Protein AF-A0A7V4NDV2-F1 (afdb_monomer_lite)

Sequence (109 aa):
MKIKKIISKHETVLLVAILLIGGIIGIFNRAFLSLATAFEILRGSVPYALMGLGVLPVLLLGEVDISFVGIAAVTSLVSHTLLRSWGYAGGLSAYVGLAIPMGAVLAVI

Secondary structure (DSSP, 8-state):
-HHHHHHTSHHHHHHHHHHHHHHHHHHH-GGGGSHHHHHHHHHHHHHHHHHHHHHHHHHHTT-S-THHHHHHHHHHHHHHHHHHHTT----HHHHHHHHHHHHHHHHH-

Radius of gyration: 17.92 Å; chains: 1; bounding box: 52×39×38 Å

Structure (mmCIF, N/CA/C/O backbone):
data_AF-A0A7V4NDV2-F1
#
_entry.id   AF-A0A7V4NDV2-F1
#
loop_
_atom_site.group_PDB
_atom_site.id
_atom_site.type_symbol
_atom_site.label_atom_id
_atom_site.label_alt_id
_atom_site.label_comp_id
_atom_site.label_asym_id
_atom_site.label_entity_id
_atom_site.label_seq_id
_atom_site.pdbx_PDB_ins_code
_atom_site.Cartn_x
_atom_site.Cartn_y
_atom_site.Cartn_z
_atom_site.occupancy
_atom_site.B_iso_or_equiv
_atom_site.auth_seq_id
_atom_site.auth_comp_id
_atom_site.auth_asym_id
_atom_site.auth_atom_id
_atom_site.pdbx_PDB_model_num
ATOM 1 N N . MET A 1 1 ? -33.108 -11.529 14.859 1.00 50.00 1 MET A N 1
ATOM 2 C CA . MET A 1 1 ? -32.336 -10.517 15.629 1.00 50.00 1 MET A CA 1
ATOM 3 C C . MET A 1 1 ? -30.827 -10.779 15.748 1.00 50.00 1 MET A C 1
ATOM 5 O O . MET A 1 1 ? -30.098 -9.801 15.827 1.00 50.00 1 MET A O 1
ATOM 9 N N . LYS A 1 2 ? -30.312 -12.023 15.733 1.00 58.16 2 LYS A N 1
ATOM 10 C CA . LYS A 1 2 ? -28.857 -12.280 15.885 1.00 58.16 2 LYS A CA 1
ATOM 11 C C . LYS A 1 2 ? -28.003 -11.968 14.638 1.00 58.16 2 LYS A C 1
ATOM 13 O O . LYS A 1 2 ? -26.893 -11.471 14.782 1.00 58.16 2 LYS A O 1
ATOM 18 N N . ILE A 1 3 ? -28.546 -12.159 13.430 1.00 60.59 3 ILE A N 1
ATOM 19 C CA . ILE A 1 3 ? -27.835 -11.943 12.149 1.00 60.59 3 ILE A CA 1
ATOM 20 C C . ILE A 1 3 ? -27.421 -10.473 11.953 1.00 60.59 3 ILE A C 1
ATOM 22 O O . ILE A 1 3 ? -26.281 -10.200 11.590 1.00 60.59 3 ILE A O 1
ATOM 26 N N . LYS A 1 4 ? -28.293 -9.516 12.308 1.00 58.66 4 LYS A N 1
ATOM 27 C CA . LYS A 1 4 ? -27.981 -8.073 12.251 1.00 58.66 4 LYS A CA 1
ATOM 28 C C . LYS A 1 4 ? -26.766 -7.692 13.109 1.00 58.66 4 LYS A C 1
ATOM 30 O O . LYS A 1 4 ? -26.032 -6.785 12.747 1.00 58.66 4 LYS A O 1
ATOM 35 N N . LYS A 1 5 ? -26.546 -8.387 14.231 1.00 60.47 5 LYS A N 1
ATOM 36 C CA . LYS A 1 5 ? -25.461 -8.082 15.178 1.00 60.47 5 LYS A CA 1
ATOM 37 C C . LYS A 1 5 ? -24.107 -8.645 14.729 1.00 60.47 5 LYS A C 1
ATOM 39 O O . LYS A 1 5 ? -23.082 -8.074 15.076 1.00 60.47 5 LYS A O 1
ATOM 44 N N . ILE A 1 6 ? -24.113 -9.731 13.952 1.00 60.38 6 ILE A N 1
ATOM 45 C CA . ILE A 1 6 ? -22.917 -10.275 13.290 1.00 60.38 6 ILE A CA 1
ATOM 46 C C . ILE A 1 6 ? -22.528 -9.396 12.098 1.00 60.38 6 ILE A C 1
ATOM 48 O O . ILE A 1 6 ? -21.389 -8.960 12.019 1.00 60.38 6 ILE A O 1
ATOM 52 N N . ILE A 1 7 ? -23.489 -9.033 11.244 1.00 59.59 7 ILE A N 1
ATOM 53 C CA . ILE A 1 7 ? -23.232 -8.223 10.039 1.00 59.59 7 ILE A CA 1
ATOM 54 C C . ILE A 1 7 ? -22.756 -6.799 10.377 1.00 59.59 7 ILE A C 1
ATOM 56 O O . ILE A 1 7 ? -22.051 -6.182 9.590 1.00 59.59 7 ILE A O 1
ATOM 60 N N . SER A 1 8 ? -23.089 -6.282 11.563 1.00 61.84 8 SER A N 1
ATOM 61 C CA . SER A 1 8 ? -22.706 -4.927 11.980 1.00 61.84 8 SER A CA 1
ATOM 62 C C . SER A 1 8 ? -21.278 -4.810 12.536 1.00 61.84 8 SER A C 1
ATOM 64 O O . SER A 1 8 ? -20.889 -3.718 12.950 1.00 61.84 8 SER A O 1
ATOM 66 N N . LYS A 1 9 ? -20.501 -5.901 12.590 1.00 79.62 9 LYS A N 1
ATOM 67 C CA . LYS A 1 9 ? -19.091 -5.846 12.996 1.00 79.62 9 LYS A CA 1
ATOM 68 C C . LYS A 1 9 ? -18.206 -5.471 11.814 1.00 79.62 9 LYS A C 1
ATOM 70 O O . LYS A 1 9 ? -18.359 -6.019 10.724 1.00 79.62 9 LYS A O 1
ATOM 75 N N . HIS A 1 10 ? -17.226 -4.606 12.067 1.00 77.06 10 HIS A N 1
ATOM 76 C CA . HIS A 1 10 ? -16.257 -4.170 11.059 1.00 77.06 10 HIS A CA 1
ATOM 77 C C . HIS A 1 10 ? -15.539 -5.360 10.396 1.00 77.06 10 HIS A C 1
ATOM 79 O O . HIS A 1 10 ? -15.385 -5.391 9.181 1.00 77.06 10 HIS A O 1
ATOM 85 N N . GLU A 1 11 ? -15.228 -6.402 11.174 1.00 82.12 11 GLU A N 1
ATOM 86 C CA . GLU A 1 11 ? -14.646 -7.664 10.691 1.00 82.12 11 GLU A CA 1
ATOM 87 C C . GLU A 1 11 ? -15.517 -8.370 9.645 1.00 82.12 11 GLU A C 1
ATOM 89 O O . GLU A 1 11 ? -15.008 -8.902 8.664 1.00 82.12 11 GLU A O 1
ATOM 94 N N . THR A 1 12 ? -16.840 -8.374 9.831 1.00 83.81 12 THR A N 1
ATOM 95 C CA . THR A 1 12 ? -17.759 -9.035 8.893 1.00 83.81 12 THR A CA 1
ATOM 96 C C . THR A 1 12 ? -17.889 -8.234 7.603 1.00 83.81 12 THR A C 1
ATOM 98 O O . THR A 1 12 ? -17.916 -8.821 6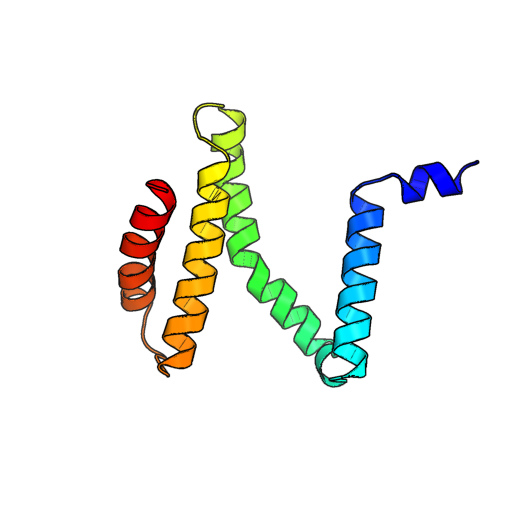.526 1.00 83.81 12 THR A O 1
ATOM 101 N N . VAL A 1 13 ? -17.893 -6.901 7.692 1.00 85.88 13 VAL A N 1
ATOM 102 C CA . VAL A 1 13 ? -17.871 -6.021 6.513 1.00 85.88 13 VAL A CA 1
ATOM 103 C C . VAL A 1 13 ? -16.577 -6.212 5.715 1.00 85.88 13 VAL A C 1
ATOM 105 O O . VAL A 1 13 ? -16.634 -6.383 4.499 1.00 85.88 13 VAL A O 1
ATOM 108 N N . LEU A 1 14 ? -15.426 -6.262 6.392 1.00 85.88 14 LEU A N 1
ATOM 109 C CA . LEU A 1 14 ? -14.122 -6.540 5.781 1.00 85.88 14 LEU A CA 1
ATOM 110 C C . LEU A 1 14 ? -14.083 -7.911 5.102 1.00 85.88 14 LEU A C 1
ATOM 112 O O . LEU A 1 14 ? -13.655 -8.013 3.955 1.00 85.88 14 LEU A O 1
ATOM 116 N N . LEU A 1 15 ? -14.574 -8.954 5.772 1.00 86.69 15 LEU A N 1
ATOM 117 C CA . LEU A 1 15 ? -14.618 -10.302 5.208 1.00 86.69 15 LEU A CA 1
ATOM 118 C C . LEU A 1 15 ? -15.488 -10.358 3.945 1.00 86.69 15 LEU A C 1
ATOM 120 O O . LEU A 1 15 ? -15.079 -10.935 2.939 1.00 86.69 15 LEU A O 1
ATOM 124 N N . VAL A 1 16 ? -16.656 -9.710 3.963 1.00 88.81 16 VAL A N 1
ATOM 125 C CA . VAL A 1 16 ? -17.527 -9.608 2.783 1.00 88.81 16 VAL A CA 1
ATOM 126 C C . VAL A 1 16 ? -16.846 -8.828 1.657 1.00 88.81 16 VAL A C 1
ATOM 128 O O . VAL A 1 16 ? -16.906 -9.263 0.509 1.00 88.81 16 VAL A O 1
ATOM 131 N N . ALA A 1 17 ? -16.159 -7.723 1.958 1.00 88.00 17 ALA A N 1
ATOM 132 C CA . ALA A 1 17 ? -15.428 -6.946 0.959 1.00 88.00 17 ALA A CA 1
ATOM 133 C C . ALA A 1 17 ? -14.304 -7.763 0.301 1.00 88.00 17 ALA A C 1
ATOM 135 O O . ALA A 1 17 ? -14.185 -7.758 -0.923 1.00 88.00 17 ALA A O 1
ATOM 136 N N . ILE A 1 18 ? -13.530 -8.520 1.087 1.00 88.44 18 ILE A N 1
ATOM 137 C CA . ILE A 1 18 ? -12.471 -9.403 0.576 1.00 88.44 18 ILE A CA 1
ATOM 138 C C . ILE A 1 18 ? -13.062 -10.484 -0.335 1.00 88.44 18 ILE A C 1
ATOM 140 O O . ILE A 1 18 ? -12.544 -10.705 -1.428 1.00 88.44 18 ILE A O 1
ATOM 144 N N . LEU A 1 19 ? -14.157 -11.131 0.077 1.00 89.44 19 LEU A N 1
ATOM 145 C CA . LEU A 1 19 ? -14.816 -12.162 -0.731 1.00 89.44 19 LEU A CA 1
ATOM 146 C C . LEU A 1 19 ? -15.408 -11.595 -2.026 1.00 89.44 19 LEU A C 1
ATOM 148 O O . LEU A 1 19 ? -15.282 -12.225 -3.073 1.00 89.44 19 LEU A O 1
ATOM 152 N N . LEU A 1 20 ? -16.020 -10.408 -1.980 1.00 92.31 20 LEU A N 1
ATOM 153 C CA . LEU A 1 20 ? -16.568 -9.746 -3.164 1.00 92.31 20 LEU A CA 1
ATOM 154 C C . LEU A 1 20 ? -15.466 -9.345 -4.142 1.00 92.31 20 LEU A C 1
ATOM 156 O O . LEU A 1 20 ? -15.524 -9.722 -5.309 1.00 92.31 20 LEU A O 1
ATOM 160 N N . ILE A 1 21 ? -14.447 -8.622 -3.675 1.00 89.50 21 ILE A N 1
ATOM 161 C CA . ILE A 1 21 ? -13.338 -8.165 -4.522 1.00 89.50 21 ILE A CA 1
ATOM 162 C C . ILE A 1 21 ? -12.572 -9.371 -5.070 1.00 89.50 21 ILE A C 1
ATOM 164 O O . ILE A 1 21 ? -12.320 -9.448 -6.271 1.00 89.50 21 ILE A O 1
ATOM 168 N N . GLY A 1 22 ? -12.261 -10.349 -4.218 1.00 88.12 22 GLY A N 1
ATOM 169 C CA . GLY A 1 22 ? -11.569 -11.562 -4.633 1.00 88.12 22 GLY A CA 1
ATOM 170 C C . GLY A 1 22 ? -12.383 -12.406 -5.613 1.00 88.12 22 GLY A C 1
ATOM 171 O O . GLY A 1 22 ? -11.824 -12.935 -6.571 1.00 88.12 22 GLY A O 1
ATOM 172 N N . GLY A 1 23 ? -13.704 -12.477 -5.430 1.00 88.00 23 GLY A N 1
ATOM 173 C CA . GLY A 1 23 ? -14.619 -13.135 -6.359 1.00 88.00 23 GLY A CA 1
ATOM 174 C C . GLY A 1 23 ? -14.673 -12.438 -7.718 1.00 88.00 23 GLY A C 1
ATOM 175 O O . GLY A 1 23 ? -14.537 -13.101 -8.743 1.00 88.00 23 GLY A O 1
ATOM 176 N N . ILE A 1 24 ? -14.794 -11.107 -7.738 1.00 92.06 24 ILE A N 1
ATOM 177 C CA . ILE A 1 24 ? -14.784 -10.306 -8.972 1.00 92.06 24 ILE A CA 1
ATOM 178 C C . ILE A 1 24 ? -13.477 -10.534 -9.736 1.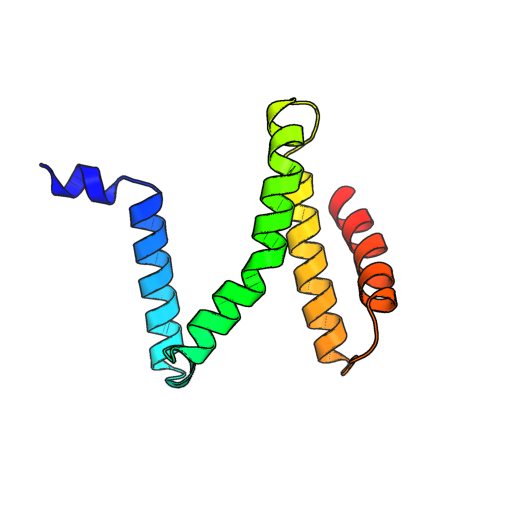00 92.06 24 ILE A C 1
ATOM 180 O O . ILE A 1 24 ? -13.512 -10.888 -10.912 1.00 92.06 24 ILE A O 1
ATOM 184 N N . ILE A 1 25 ? -12.324 -10.407 -9.071 1.00 88.25 25 ILE A N 1
ATOM 185 C CA . ILE A 1 25 ? -11.015 -10.626 -9.706 1.00 88.25 25 ILE A CA 1
ATOM 186 C C . ILE A 1 25 ? -10.878 -12.083 -10.175 1.00 88.25 25 ILE A C 1
ATOM 188 O O . ILE A 1 25 ? -10.378 -12.334 -11.271 1.00 88.25 25 ILE A O 1
ATOM 192 N N . GLY A 1 26 ? -11.383 -13.042 -9.394 1.00 88.12 26 GLY A N 1
ATOM 193 C CA . GLY A 1 26 ? -11.377 -14.467 -9.718 1.00 88.12 26 GLY A CA 1
ATOM 194 C C . GLY A 1 26 ? -12.200 -14.848 -10.953 1.00 88.12 26 GLY A C 1
ATOM 195 O O . GLY A 1 26 ? -11.827 -15.785 -11.661 1.00 88.12 26 GLY A O 1
ATOM 196 N N . ILE A 1 27 ? -13.283 -14.117 -11.250 1.00 89.44 27 ILE A N 1
ATOM 197 C CA . ILE A 1 27 ? -14.080 -14.309 -12.474 1.00 89.44 27 ILE A CA 1
ATOM 198 C C . ILE A 1 27 ? -13.253 -13.950 -13.714 1.00 89.44 27 ILE A C 1
ATOM 200 O O . ILE A 1 27 ? -13.275 -14.689 -14.698 1.00 89.44 27 ILE A O 1
ATOM 204 N N . PHE A 1 28 ? -12.497 -12.849 -13.662 1.00 90.06 28 PHE A N 1
ATOM 205 C CA . PHE A 1 28 ? -11.654 -12.405 -14.777 1.00 90.06 28 PHE A CA 1
ATOM 206 C C . PHE A 1 28 ? -10.320 -13.159 -14.859 1.00 90.06 28 PHE A C 1
ATOM 208 O O . PHE A 1 28 ? -9.770 -13.316 -15.947 1.00 90.06 28 PHE A O 1
ATOM 215 N N . ASN A 1 29 ? -9.799 -13.653 -13.733 1.00 86.25 29 ASN A N 1
ATOM 216 C CA . ASN A 1 29 ? -8.555 -14.409 -13.677 1.00 86.25 29 ASN A CA 1
ATOM 217 C C . ASN A 1 29 ? -8.647 -15.567 -12.672 1.00 86.25 29 ASN A C 1
ATOM 219 O O . ASN A 1 29 ? -8.442 -15.391 -11.472 1.00 86.25 29 ASN A O 1
ATOM 223 N N . ARG A 1 30 ? -8.859 -16.791 -13.172 1.00 82.25 30 ARG A N 1
ATOM 224 C CA . ARG A 1 30 ? -8.940 -17.996 -12.325 1.00 82.25 30 ARG A CA 1
ATOM 225 C C . ARG A 1 30 ? -7.660 -18.287 -11.540 1.00 82.25 30 ARG A C 1
ATOM 227 O O . ARG A 1 30 ? -7.747 -18.896 -10.478 1.00 82.25 30 ARG A O 1
ATOM 234 N N . ALA A 1 31 ? -6.492 -17.848 -12.018 1.00 83.56 31 ALA A N 1
ATOM 235 C CA . ALA A 1 31 ? -5.236 -18.031 -11.291 1.00 83.56 31 ALA A CA 1
ATOM 236 C C . ALA A 1 31 ? -5.209 -17.227 -9.981 1.00 83.56 31 ALA A C 1
ATOM 238 O O . ALA A 1 31 ? -4.521 -17.623 -9.045 1.00 83.56 31 ALA A O 1
ATOM 239 N N . PHE A 1 32 ? -6.006 -16.157 -9.876 1.00 83.69 32 PHE A N 1
ATOM 240 C CA . PHE A 1 32 ? -6.121 -15.358 -8.658 1.00 83.69 32 PHE A CA 1
ATOM 241 C C . PHE A 1 32 ? -6.718 -16.142 -7.479 1.00 83.69 32 PHE A C 1
ATOM 243 O O . PHE A 1 32 ? -6.294 -15.959 -6.343 1.00 83.69 32 PHE A O 1
ATOM 250 N N . LEU A 1 33 ? -7.663 -17.053 -7.739 1.00 83.12 33 LEU A N 1
ATOM 251 C CA . LEU A 1 33 ? -8.262 -17.916 -6.709 1.00 83.12 33 LEU A CA 1
ATOM 252 C C . LEU A 1 33 ? -7.369 -19.109 -6.333 1.00 83.12 33 LEU A C 1
ATOM 254 O O . LEU A 1 33 ? -7.784 -19.980 -5.569 1.00 83.12 33 LEU A O 1
ATOM 258 N N . SER A 1 34 ? -6.151 -19.183 -6.876 1.00 89.12 34 SER A N 1
ATOM 259 C CA . SER A 1 34 ? -5.203 -20.226 -6.509 1.00 89.12 34 SER A CA 1
ATOM 260 C C . SER A 1 34 ? -4.680 -20.024 -5.086 1.00 89.12 34 SER A C 1
ATOM 262 O O . SER A 1 34 ? -4.491 -18.903 -4.608 1.00 89.12 34 SER A O 1
ATOM 264 N N . LEU A 1 35 ? -4.370 -21.139 -4.420 1.00 86.06 35 LEU A N 1
ATOM 265 C CA . LEU A 1 35 ? -3.751 -21.118 -3.095 1.00 86.06 35 LEU A CA 1
ATOM 266 C C . LEU A 1 35 ? -2.400 -20.379 -3.117 1.00 86.06 35 LEU A C 1
ATOM 268 O O . LEU A 1 35 ? -2.051 -19.699 -2.158 1.00 86.06 35 LEU A O 1
ATOM 272 N N . ALA A 1 36 ? -1.673 -20.465 -4.236 1.00 88.38 36 ALA A N 1
ATOM 273 C CA . ALA A 1 36 ? -0.407 -19.769 -4.438 1.00 88.38 36 ALA A CA 1
ATOM 274 C C . ALA A 1 36 ? -0.576 -18.246 -4.354 1.00 88.38 36 ALA A C 1
ATOM 276 O O . ALA A 1 36 ? 0.160 -17.592 -3.622 1.00 88.38 36 ALA A O 1
ATOM 277 N N . THR A 1 37 ? -1.577 -17.678 -5.031 1.00 87.38 37 THR A N 1
ATOM 278 C CA . THR A 1 37 ? -1.853 -16.236 -4.959 1.00 87.38 37 THR A CA 1
ATOM 279 C C . THR A 1 37 ? -2.287 -15.807 -3.559 1.00 87.38 37 THR A C 1
ATOM 281 O O . THR A 1 37 ? -1.853 -14.757 -3.092 1.00 87.38 37 THR A O 1
ATOM 284 N N . ALA A 1 38 ? -3.067 -16.626 -2.847 1.00 85.81 38 ALA A N 1
ATOM 285 C CA . ALA A 1 38 ? -3.423 -16.343 -1.457 1.00 85.81 38 ALA A CA 1
ATOM 286 C C . ALA A 1 38 ? -2.181 -16.274 -0.545 1.00 85.81 38 ALA A C 1
ATOM 288 O O . ALA A 1 38 ? -2.041 -15.328 0.232 1.00 85.81 38 ALA A O 1
ATOM 289 N N . PHE A 1 39 ? -1.245 -17.221 -0.679 1.00 89.75 39 PHE A N 1
ATOM 290 C CA . PHE A 1 39 ? 0.020 -17.194 0.062 1.00 89.75 39 PHE A CA 1
ATOM 291 C C . PHE A 1 39 ? 0.921 -16.025 -0.340 1.00 89.75 39 PHE A C 1
ATOM 293 O O . PHE A 1 39 ? 1.540 -15.422 0.532 1.00 89.75 39 PHE A O 1
ATOM 300 N N . GLU A 1 40 ? 0.968 -15.660 -1.620 1.00 89.50 40 GLU A N 1
ATOM 301 C CA . GLU A 1 40 ? 1.731 -14.498 -2.087 1.00 89.50 40 GLU A CA 1
ATOM 302 C C . GLU A 1 40 ? 1.165 -13.182 -1.532 1.00 89.50 40 GLU A C 1
ATOM 304 O O . GLU A 1 40 ? 1.932 -12.329 -1.090 1.00 89.50 40 GLU A O 1
ATOM 309 N N . ILE A 1 41 ? -0.164 -13.032 -1.464 1.00 88.19 41 ILE A N 1
ATOM 310 C CA . ILE A 1 41 ? -0.811 -11.865 -0.841 1.00 88.19 41 ILE A CA 1
ATOM 311 C C . ILE A 1 41 ? -0.499 -11.818 0.658 1.00 88.19 41 ILE A C 1
ATOM 313 O O . ILE A 1 41 ? -0.101 -10.767 1.166 1.00 88.19 41 ILE A O 1
ATOM 317 N N . LEU A 1 42 ? -0.632 -12.946 1.366 1.00 88.06 42 LEU A N 1
ATOM 318 C CA . LEU A 1 42 ? -0.322 -13.030 2.797 1.00 88.06 42 LEU A CA 1
ATOM 319 C C . LEU A 1 42 ? 1.147 -12.691 3.064 1.00 88.06 42 LEU A C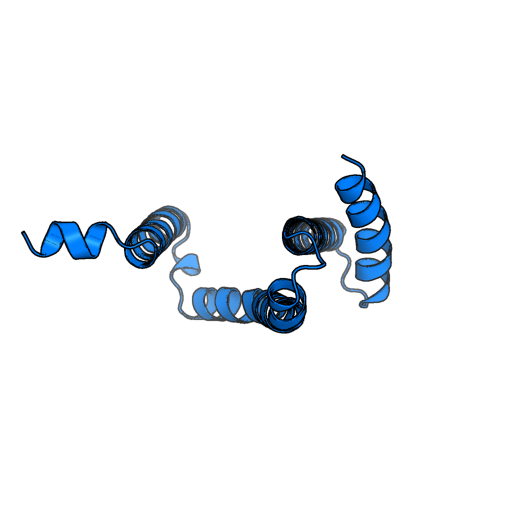 1
ATOM 321 O O . LEU A 1 42 ? 1.448 -11.834 3.888 1.00 88.06 42 LEU A O 1
ATOM 325 N N . ARG A 1 43 ? 2.070 -13.297 2.315 1.00 89.50 43 ARG A N 1
ATOM 326 C CA . ARG A 1 43 ? 3.510 -13.036 2.419 1.00 89.50 43 ARG A CA 1
ATOM 327 C C . ARG A 1 43 ? 3.850 -11.582 2.088 1.00 89.50 43 ARG A C 1
ATOM 329 O O . ARG A 1 43 ? 4.654 -10.976 2.789 1.00 89.50 43 ARG A O 1
ATOM 336 N N . GLY A 1 44 ? 3.220 -11.010 1.062 1.00 87.06 44 GLY A N 1
ATOM 337 C CA . GLY A 1 44 ? 3.388 -9.609 0.673 1.00 87.06 44 GLY A CA 1
ATOM 338 C C . GLY A 1 44 ? 2.861 -8.611 1.708 1.00 87.06 44 GLY A C 1
ATOM 339 O O . GLY A 1 44 ? 3.326 -7.474 1.746 1.00 87.06 44 GLY A O 1
ATOM 340 N N . SER A 1 45 ? 1.934 -9.029 2.575 1.00 86.50 45 SER A N 1
ATOM 341 C CA . SER A 1 45 ? 1.379 -8.197 3.649 1.00 86.50 45 SER A CA 1
ATOM 342 C C . SER A 1 45 ? 2.123 -8.323 4.989 1.00 86.50 45 SER A C 1
ATOM 344 O O . SER A 1 45 ? 1.966 -7.452 5.846 1.00 86.50 45 SER A O 1
ATOM 346 N N . VAL A 1 46 ? 3.019 -9.310 5.147 1.00 88.69 46 VAL A N 1
ATOM 347 C CA . VAL A 1 46 ? 3.870 -9.471 6.346 1.00 88.69 46 VAL A CA 1
ATOM 348 C C . VAL A 1 46 ? 4.696 -8.216 6.677 1.00 88.69 46 VAL A C 1
ATOM 350 O O . VAL A 1 46 ? 4.659 -7.806 7.837 1.00 88.69 46 VAL A O 1
ATOM 353 N N . PRO A 1 47 ? 5.404 -7.553 5.736 1.00 85.44 47 PRO A N 1
ATOM 354 C CA . PRO A 1 47 ? 6.190 -6.359 6.063 1.00 85.44 47 PRO A CA 1
ATOM 355 C C . PRO A 1 47 ? 5.338 -5.222 6.636 1.00 85.44 47 PRO A C 1
ATOM 357 O O . PRO A 1 47 ? 5.748 -4.566 7.588 1.00 85.44 47 PRO A O 1
ATOM 360 N N . TYR A 1 48 ? 4.127 -5.025 6.109 1.00 82.12 48 TYR A N 1
ATOM 361 C CA . TYR A 1 48 ? 3.200 -4.000 6.594 1.00 82.12 48 TYR A CA 1
ATOM 362 C C . TYR A 1 48 ? 2.632 -4.347 7.970 1.00 82.12 48 TYR A C 1
ATO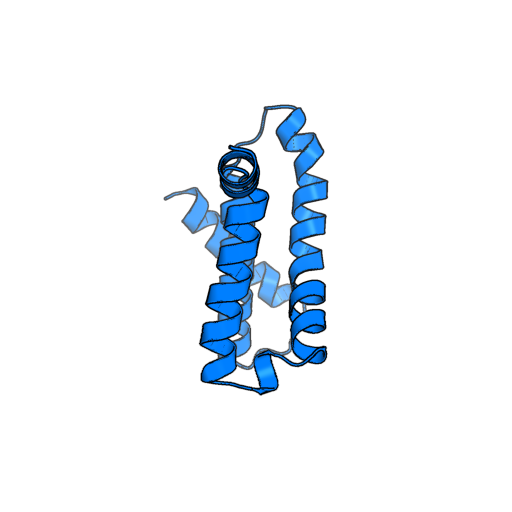M 364 O O . TYR A 1 48 ? 2.505 -3.466 8.817 1.00 82.12 48 TYR A O 1
ATOM 372 N N . ALA A 1 49 ? 2.343 -5.626 8.224 1.00 83.50 49 ALA A N 1
ATOM 373 C CA . ALA A 1 49 ? 1.935 -6.091 9.545 1.00 83.50 49 ALA A CA 1
ATOM 374 C C . ALA A 1 49 ? 3.053 -5.888 10.582 1.00 83.50 49 ALA A C 1
ATOM 376 O O . ALA A 1 49 ? 2.793 -5.375 11.668 1.00 83.50 49 ALA A O 1
ATOM 377 N N . LEU A 1 50 ? 4.302 -6.219 10.233 1.00 85.62 50 LEU A N 1
ATOM 378 C CA . LEU A 1 50 ? 5.472 -5.973 11.083 1.00 85.62 50 LEU A CA 1
ATOM 379 C C . LEU A 1 50 ? 5.684 -4.477 11.339 1.00 85.62 50 LEU A C 1
ATOM 381 O O . LEU A 1 50 ? 5.943 -4.086 12.474 1.00 85.62 50 LEU A O 1
ATOM 385 N N . MET A 1 51 ? 5.521 -3.639 10.314 1.00 80.81 51 MET A N 1
ATOM 386 C CA . MET A 1 51 ? 5.601 -2.187 10.455 1.00 80.81 51 MET A CA 1
ATOM 387 C C . MET A 1 51 ? 4.507 -1.659 11.391 1.00 80.81 51 MET A C 1
ATOM 389 O O . MET A 1 51 ? 4.801 -0.896 12.305 1.00 80.81 51 MET A O 1
ATOM 393 N N . GLY A 1 52 ? 3.262 -2.117 11.230 1.00 80.25 52 GLY A N 1
ATOM 394 C CA . GLY A 1 52 ? 2.152 -1.761 12.115 1.00 80.25 52 GLY A CA 1
ATOM 395 C C . GLY A 1 52 ? 2.385 -2.192 13.565 1.00 80.25 52 GLY A C 1
ATOM 396 O O . GLY A 1 52 ? 2.136 -1.411 14.478 1.00 80.25 52 GLY A O 1
ATOM 397 N N . LEU A 1 53 ? 2.934 -3.391 13.787 1.00 83.31 53 LEU A N 1
ATOM 398 C CA . LEU A 1 53 ? 3.328 -3.855 15.121 1.00 83.31 53 LEU A CA 1
ATOM 399 C C . LEU A 1 53 ? 4.457 -3.009 15.721 1.00 83.31 53 LEU A C 1
ATOM 401 O O . LEU A 1 53 ? 4.421 -2.725 16.913 1.00 83.31 53 LEU A O 1
ATOM 405 N N . GLY A 1 54 ? 5.428 -2.576 14.914 1.00 79.12 54 GLY A N 1
ATOM 406 C CA . GLY A 1 54 ? 6.501 -1.679 15.351 1.00 79.12 54 GLY A CA 1
ATOM 407 C C . GLY A 1 54 ? 6.018 -0.265 15.688 1.00 79.12 54 GLY A C 1
ATOM 408 O O . GLY A 1 54 ? 6.575 0.379 16.572 1.00 79.12 54 GLY A O 1
ATOM 409 N N . VAL A 1 55 ? 4.956 0.204 15.027 1.00 74.19 55 VAL A N 1
ATOM 410 C CA . VAL A 1 55 ? 4.333 1.515 15.279 1.00 74.19 55 VAL A CA 1
ATOM 411 C C . VAL A 1 55 ? 3.281 1.452 16.397 1.00 74.19 55 VAL A C 1
ATOM 413 O O . VAL A 1 55 ? 2.951 2.478 16.984 1.00 74.19 55 VAL A O 1
ATOM 416 N N . LEU A 1 56 ? 2.794 0.266 16.773 1.00 76.62 56 LEU A N 1
ATOM 417 C CA . LEU A 1 56 ? 1.799 0.094 17.838 1.00 76.62 56 LEU A CA 1
ATOM 418 C C . LEU A 1 56 ? 2.222 0.729 19.182 1.00 76.62 56 LEU A C 1
ATOM 420 O O . LEU A 1 56 ? 1.412 1.463 19.745 1.00 76.62 56 LEU A O 1
ATOM 424 N N . PRO A 1 57 ? 3.457 0.544 19.697 1.00 69.94 57 PRO A N 1
ATOM 425 C CA . PRO A 1 57 ? 3.900 1.217 20.919 1.00 69.94 57 PRO A CA 1
ATOM 426 C C . PRO A 1 57 ? 3.921 2.738 20.761 1.00 69.94 57 PRO A C 1
ATOM 428 O O . PRO A 1 57 ? 3.566 3.454 21.686 1.00 69.94 57 PRO A O 1
ATOM 431 N N . VAL A 1 58 ? 4.284 3.227 19.575 1.00 71.19 58 VAL A N 1
ATOM 432 C CA . VAL A 1 58 ? 4.351 4.658 19.259 1.00 71.19 58 VAL A CA 1
ATOM 433 C C . VAL A 1 58 ? 2.949 5.285 19.246 1.00 71.19 58 VAL A C 1
ATOM 435 O O . VAL A 1 58 ? 2.746 6.353 19.813 1.00 71.19 58 VAL A O 1
ATOM 438 N N . LEU A 1 59 ? 1.962 4.585 18.678 1.00 70.81 59 LEU A N 1
ATOM 439 C CA . LEU A 1 59 ? 0.551 4.984 18.711 1.00 70.81 59 LEU A CA 1
ATOM 440 C C . LEU A 1 59 ? -0.019 4.983 20.133 1.00 70.81 59 LEU A C 1
ATOM 442 O O . LEU A 1 59 ? -0.776 5.880 20.491 1.00 70.81 59 LEU A O 1
ATOM 446 N N . LEU A 1 60 ? 0.343 3.990 20.951 1.00 72.94 60 LEU A N 1
ATOM 447 C CA . LEU A 1 60 ? -0.097 3.903 22.348 1.00 72.94 60 LEU A CA 1
ATOM 448 C C . LEU A 1 60 ? 0.508 5.006 23.226 1.00 72.94 60 LEU A C 1
ATOM 450 O O . LEU A 1 60 ? -0.134 5.436 24.181 1.00 72.94 60 LEU A O 1
ATOM 454 N N . LEU A 1 61 ? 1.717 5.469 22.897 1.00 79.50 61 LEU A N 1
ATOM 455 C CA . LEU A 1 61 ? 2.381 6.591 23.564 1.00 79.50 61 LEU A CA 1
ATOM 456 C C . LEU A 1 61 ? 1.806 7.956 23.145 1.00 79.50 61 LEU A C 1
ATOM 458 O O . LEU A 1 61 ? 2.099 8.954 23.792 1.00 79.50 61 LEU A O 1
ATOM 462 N N . GLY A 1 62 ? 0.948 7.998 22.119 1.00 63.16 62 GLY A N 1
ATOM 463 C CA . GLY A 1 62 ? 0.095 9.148 21.801 1.00 63.16 62 GLY A CA 1
ATOM 464 C C . GLY A 1 62 ? 0.803 10.360 21.192 1.00 63.16 62 GLY A C 1
ATOM 465 O O . GLY A 1 62 ? 0.146 11.365 20.939 1.00 63.16 62 GLY A O 1
ATOM 466 N N . GLU A 1 63 ? 2.111 10.282 20.937 1.00 63.22 63 GLU A N 1
ATOM 467 C CA . GLU A 1 63 ? 2.889 11.417 20.421 1.00 63.22 63 GLU A CA 1
ATOM 468 C C . GLU A 1 63 ? 2.971 11.478 18.889 1.00 63.22 63 GLU A C 1
ATOM 470 O O . GLU A 1 63 ? 3.340 12.517 18.345 1.00 63.22 63 GLU A O 1
ATOM 475 N N . VAL A 1 64 ? 2.633 10.397 18.171 1.00 62.56 64 VAL A N 1
ATOM 476 C CA . VAL A 1 64 ? 2.808 10.328 16.709 1.00 62.56 64 VAL A CA 1
ATOM 477 C C . VAL A 1 64 ? 1.482 10.217 15.977 1.00 62.56 64 VAL A C 1
ATOM 479 O O . VAL A 1 64 ? 0.609 9.418 16.317 1.00 62.56 64 VAL A O 1
ATOM 482 N N . ASP A 1 65 ? 1.376 11.018 14.924 1.00 69.75 65 ASP A N 1
ATOM 483 C CA . ASP A 1 65 ? 0.214 11.115 14.062 1.00 69.75 65 ASP A CA 1
ATOM 484 C C . ASP A 1 65 ? 0.019 9.841 13.214 1.00 69.75 65 ASP A C 1
ATOM 486 O O . ASP A 1 65 ? 0.957 9.291 12.625 1.00 69.75 65 ASP A O 1
ATOM 490 N N . ILE A 1 66 ? -1.226 9.361 13.142 1.00 64.75 66 ILE A N 1
ATOM 491 C CA . ILE A 1 66 ? -1.619 8.116 12.450 1.00 64.75 66 ILE A CA 1
ATOM 492 C C . ILE A 1 66 ? -1.329 8.217 10.940 1.00 64.75 66 ILE A C 1
ATOM 494 O O . ILE A 1 66 ? -1.114 7.203 10.264 1.00 64.75 66 ILE A O 1
ATOM 498 N N . SER A 1 67 ? -1.263 9.446 10.420 1.00 72.12 67 SER A N 1
ATOM 499 C CA . SER A 1 67 ? -0.899 9.785 9.041 1.00 72.12 67 SER A CA 1
ATOM 500 C C . SER A 1 67 ? 0.438 9.172 8.600 1.00 72.12 67 SER A C 1
ATOM 502 O O . SER A 1 67 ? 0.563 8.745 7.449 1.00 72.12 67 SER A O 1
ATOM 504 N N . PHE A 1 68 ? 1.401 9.005 9.513 1.00 74.44 68 PHE A N 1
ATOM 505 C CA . PHE A 1 68 ? 2.726 8.457 9.207 1.00 74.44 68 PHE A CA 1
ATOM 506 C C . PHE A 1 68 ? 2.679 7.041 8.607 1.00 74.44 68 PHE A C 1
ATOM 508 O O . PHE A 1 68 ? 3.359 6.751 7.619 1.00 74.44 68 PHE A O 1
ATOM 515 N N . VAL A 1 69 ? 1.837 6.156 9.153 1.00 75.19 69 VAL A N 1
ATOM 516 C CA . VAL A 1 69 ? 1.709 4.771 8.659 1.00 75.19 69 VAL A CA 1
ATOM 517 C C . VAL A 1 69 ? 1.101 4.746 7.258 1.00 75.19 69 VAL A C 1
ATOM 519 O O . VAL A 1 69 ? 1.526 3.960 6.409 1.00 75.19 69 VAL A O 1
ATOM 522 N N . GLY A 1 70 ? 0.138 5.636 7.000 1.00 76.19 70 GLY A N 1
ATOM 523 C CA . GLY A 1 70 ? -0.474 5.806 5.684 1.00 76.19 70 GLY A CA 1
ATOM 524 C C . GLY A 1 70 ? 0.541 6.270 4.640 1.00 76.19 70 GLY A C 1
ATOM 525 O O . GLY A 1 70 ? 0.656 5.650 3.582 1.00 76.19 70 GLY A O 1
ATOM 526 N N . ILE A 1 71 ? 1.336 7.294 4.966 1.00 83.62 71 ILE A N 1
ATOM 527 C CA . ILE A 1 71 ? 2.3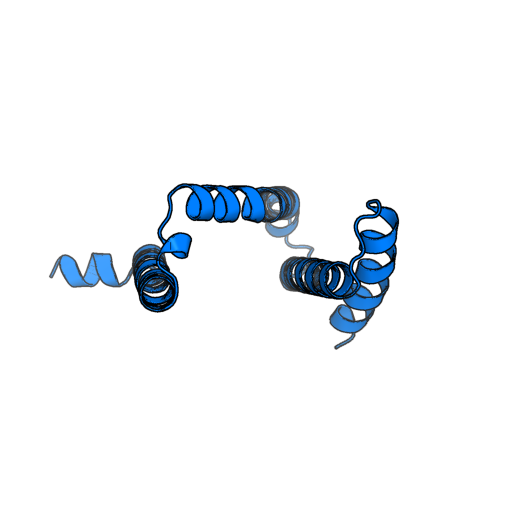94 7.811 4.087 1.00 83.62 71 ILE A CA 1
ATOM 528 C C . ILE A 1 71 ? 3.413 6.709 3.778 1.00 83.62 71 ILE A C 1
ATOM 530 O O . ILE A 1 71 ? 3.746 6.493 2.611 1.00 83.62 71 ILE A O 1
ATOM 534 N N . ALA A 1 72 ? 3.864 5.959 4.786 1.00 81.56 72 ALA A N 1
ATOM 535 C CA . ALA A 1 72 ? 4.818 4.868 4.600 1.00 81.56 72 ALA A CA 1
ATOM 536 C C . ALA A 1 72 ? 4.266 3.745 3.701 1.00 81.56 72 ALA A C 1
ATOM 538 O O . ALA A 1 72 ? 4.966 3.267 2.804 1.00 81.56 72 ALA A O 1
ATOM 539 N N . ALA A 1 73 ? 3.001 3.353 3.887 1.00 82.75 73 ALA A N 1
ATOM 540 C CA . ALA A 1 73 ? 2.365 2.320 3.074 1.00 82.75 73 ALA A CA 1
ATOM 541 C C . ALA A 1 73 ? 2.225 2.740 1.601 1.00 82.75 73 ALA A C 1
ATOM 543 O O . ALA A 1 73 ? 2.603 1.983 0.703 1.00 82.75 73 ALA A O 1
ATOM 544 N N . VAL A 1 74 ? 1.736 3.960 1.353 1.00 85.88 74 VAL A N 1
ATOM 545 C CA . VAL A 1 74 ? 1.588 4.514 -0.003 1.00 85.88 74 VAL A CA 1
ATOM 546 C C . VAL A 1 74 ? 2.949 4.623 -0.681 1.00 85.88 74 VAL A C 1
ATOM 548 O O . VAL A 1 74 ? 3.132 4.146 -1.798 1.00 85.88 74 VAL A O 1
ATOM 551 N N . THR A 1 75 ? 3.930 5.183 0.019 1.00 88.94 75 THR A N 1
ATOM 552 C CA . THR A 1 75 ? 5.277 5.395 -0.509 1.00 88.94 75 THR A CA 1
ATOM 553 C C . THR A 1 75 ? 5.969 4.079 -0.865 1.00 88.94 75 THR A C 1
ATOM 555 O O . THR A 1 75 ? 6.574 3.972 -1.933 1.00 88.94 75 THR A O 1
ATOM 558 N N . SER A 1 76 ? 5.834 3.052 -0.020 1.00 85.38 76 SER A N 1
ATOM 559 C CA . SER A 1 76 ? 6.342 1.699 -0.282 1.00 85.38 76 SER A CA 1
ATOM 560 C C . SER A 1 76 ? 5.704 1.085 -1.530 1.00 85.38 76 SER A C 1
ATOM 562 O O . SER A 1 76 ? 6.403 0.586 -2.416 1.00 85.38 76 SER A O 1
ATOM 564 N N . LEU A 1 77 ? 4.375 1.161 -1.640 1.00 86.75 77 LEU A N 1
ATOM 565 C CA . LEU A 1 77 ? 3.637 0.570 -2.754 1.00 86.75 77 LEU A CA 1
ATOM 566 C C . LEU A 1 77 ? 3.949 1.267 -4.084 1.00 86.75 77 LEU A C 1
ATOM 568 O O . LEU A 1 77 ? 4.179 0.601 -5.099 1.00 86.75 77 LEU A O 1
ATOM 572 N N . VAL A 1 78 ? 4.006 2.598 -4.085 1.00 88.44 78 VAL A N 1
ATOM 573 C CA . VAL A 1 78 ? 4.326 3.371 -5.288 1.00 88.44 78 VAL A CA 1
ATOM 574 C C . VAL A 1 78 ? 5.783 3.159 -5.695 1.00 88.44 78 VAL A C 1
ATOM 576 O O . VAL A 1 78 ? 6.043 2.874 -6.860 1.00 88.44 78 VAL A O 1
ATOM 579 N N . SER A 1 79 ? 6.726 3.175 -4.748 1.00 89.25 79 SER A N 1
ATOM 580 C CA . SER A 1 79 ? 8.140 2.895 -5.040 1.00 89.25 79 SER A CA 1
ATOM 581 C C . SER A 1 79 ? 8.318 1.503 -5.650 1.00 89.25 79 SER A C 1
ATOM 583 O O . SER A 1 79 ? 9.013 1.345 -6.653 1.00 89.25 79 SER A O 1
ATOM 585 N N . HIS A 1 80 ? 7.642 0.490 -5.097 1.00 87.12 80 HIS A N 1
ATOM 586 C CA . HIS A 1 80 ? 7.716 -0.875 -5.613 1.00 87.12 80 HIS A CA 1
ATOM 587 C C . HIS A 1 80 ? 7.096 -1.027 -7.004 1.00 87.12 80 HIS A C 1
ATOM 589 O O . HIS A 1 80 ? 7.679 -1.679 -7.870 1.00 87.12 80 HIS A O 1
ATOM 595 N N . THR A 1 81 ? 5.938 -0.413 -7.246 1.00 88.12 81 THR A N 1
ATOM 596 C CA . THR A 1 81 ? 5.288 -0.467 -8.564 1.00 88.12 81 THR A CA 1
ATOM 597 C C . THR A 1 81 ? 6.083 0.290 -9.629 1.00 88.12 81 THR A C 1
ATOM 599 O O . THR A 1 81 ? 6.242 -0.238 -10.731 1.00 88.12 81 THR A O 1
ATOM 602 N N . LEU A 1 82 ? 6.672 1.448 -9.300 1.00 89.69 82 LEU A N 1
ATOM 603 C CA . LEU A 1 82 ? 7.548 2.195 -10.210 1.00 89.69 82 LEU A CA 1
ATOM 604 C C . LEU A 1 82 ? 8.815 1.415 -10.562 1.00 89.69 82 LEU A C 1
ATOM 606 O O . LEU A 1 82 ? 9.099 1.205 -11.741 1.00 89.69 82 LEU A O 1
ATOM 610 N N . LEU A 1 83 ? 9.558 0.946 -9.556 1.00 89.38 83 LEU A N 1
ATOM 611 C CA . LEU A 1 83 ? 10.806 0.209 -9.775 1.00 89.38 83 LEU A CA 1
ATOM 612 C C . LEU A 1 83 ? 10.561 -1.062 -10.589 1.00 89.38 83 LEU A C 1
ATOM 614 O O . LEU A 1 83 ? 11.313 -1.361 -11.516 1.00 89.38 83 LEU A O 1
ATOM 618 N N . ARG A 1 84 ? 9.458 -1.764 -10.312 1.00 87.88 84 ARG A N 1
ATOM 619 C CA . ARG A 1 84 ? 9.045 -2.924 -11.101 1.00 87.88 84 ARG A CA 1
ATOM 620 C C . ARG A 1 84 ? 8.704 -2.551 -12.546 1.00 87.88 84 ARG A C 1
ATOM 622 O O . ARG A 1 84 ? 9.069 -3.299 -13.448 1.00 87.88 84 ARG A O 1
ATOM 629 N N . SER A 1 85 ? 8.045 -1.414 -12.778 1.00 87.88 85 SER A N 1
ATOM 630 C CA . SER A 1 85 ? 7.727 -0.933 -14.133 1.00 87.88 85 SER A CA 1
ATOM 631 C C . SER A 1 85 ? 8.974 -0.572 -14.948 1.00 87.88 85 SER A C 1
ATOM 633 O O . SER A 1 85 ? 9.000 -0.779 -16.157 1.00 87.88 85 SER A O 1
ATOM 635 N N . TRP A 1 86 ? 10.040 -0.119 -14.284 1.00 88.88 86 TRP A N 1
ATOM 636 C CA . TRP A 1 86 ? 11.341 0.159 -14.898 1.00 88.88 86 TRP A CA 1
ATOM 637 C C . TRP A 1 86 ? 12.235 -1.080 -15.040 1.00 88.88 86 TRP A C 1
ATOM 639 O O . TRP A 1 86 ? 13.387 -0.962 -15.452 1.00 88.88 86 TRP A O 1
ATOM 649 N N . GLY A 1 87 ? 11.732 -2.273 -14.702 1.00 86.69 87 GLY A N 1
ATOM 650 C CA . GLY A 1 87 ? 12.504 -3.517 -14.767 1.00 86.69 87 GLY A CA 1
ATOM 651 C C . GLY A 1 87 ? 13.637 -3.586 -13.740 1.00 86.69 87 GLY A C 1
ATOM 652 O O . GLY A 1 87 ? 14.569 -4.375 -13.898 1.00 86.69 87 GLY A O 1
ATOM 653 N N . TYR A 1 88 ? 13.584 -2.767 -12.688 1.00 84.31 88 TYR A N 1
ATOM 654 C CA . TYR A 1 88 ? 14.625 -2.719 -11.675 1.00 84.31 88 TYR A CA 1
ATOM 655 C C . TYR A 1 88 ? 14.530 -3.935 -10.745 1.00 84.31 88 TYR A C 1
ATOM 657 O O . TYR A 1 88 ? 13.638 -4.034 -9.902 1.00 84.31 88 TYR A O 1
ATOM 665 N N . ALA A 1 89 ? 15.491 -4.848 -10.884 1.00 76.56 89 ALA A N 1
ATOM 666 C CA . ALA A 1 89 ? 15.680 -6.014 -10.018 1.00 76.56 89 ALA A CA 1
ATOM 667 C C . ALA A 1 89 ? 16.856 -5.839 -9.033 1.00 76.56 89 ALA A C 1
ATOM 669 O O . ALA A 1 89 ? 17.396 -6.819 -8.522 1.00 76.56 89 ALA A O 1
ATOM 670 N N . GLY A 1 90 ? 17.304 -4.598 -8.815 1.00 78.50 90 GLY A N 1
ATOM 671 C CA . GLY A 1 90 ? 18.436 -4.295 -7.942 1.00 78.50 90 GLY A CA 1
ATOM 672 C C . GLY A 1 90 ? 18.085 -4.275 -6.449 1.00 78.50 90 GLY A C 1
ATOM 673 O O . GLY A 1 90 ? 16.975 -4.605 -6.033 1.00 78.50 90 GLY A O 1
ATOM 674 N N . GLY A 1 91 ? 19.070 -3.897 -5.632 1.00 82.31 91 GLY A N 1
ATOM 675 C CA . GLY A 1 91 ? 18.997 -3.965 -4.172 1.00 82.31 91 GLY A CA 1
ATOM 676 C C . GLY A 1 91 ? 18.138 -2.885 -3.503 1.00 82.31 91 GLY A C 1
ATOM 677 O O . GLY A 1 91 ? 17.600 -1.976 -4.134 1.00 82.31 91 GLY A O 1
ATOM 678 N N . LEU A 1 92 ? 18.062 -2.968 -2.172 1.00 83.25 92 LEU A N 1
ATOM 679 C CA . LEU A 1 92 ? 17.278 -2.080 -1.300 1.00 83.25 92 LEU A CA 1
ATOM 680 C C . LEU A 1 92 ? 17.594 -0.581 -1.483 1.00 83.25 92 LEU A C 1
ATOM 682 O O . LEU A 1 92 ? 16.744 0.264 -1.216 1.00 83.25 92 LEU A O 1
ATOM 686 N N . SER A 1 93 ? 18.792 -0.236 -1.958 1.00 86.19 93 SER A N 1
ATOM 687 C CA . SER A 1 93 ? 19.243 1.152 -2.099 1.00 86.19 93 SER A CA 1
ATOM 688 C C . SER A 1 93 ? 18.348 1.998 -3.007 1.00 86.19 93 SER A C 1
ATOM 690 O O . SER A 1 93 ? 18.044 3.133 -2.649 1.00 86.19 93 SER A O 1
ATOM 692 N N . ALA A 1 94 ? 17.866 1.467 -4.135 1.00 85.12 94 ALA A N 1
ATOM 693 C CA . ALA A 1 94 ? 16.970 2.226 -5.013 1.00 85.12 94 ALA A CA 1
ATOM 694 C C . ALA A 1 94 ? 15.560 2.373 -4.432 1.00 85.12 94 ALA A C 1
ATOM 696 O O . ALA A 1 94 ? 14.921 3.406 -4.624 1.00 85.12 94 ALA A O 1
ATOM 697 N N . TYR A 1 95 ? 15.097 1.371 -3.680 1.00 86.56 95 TYR A N 1
ATOM 698 C CA . TYR A 1 95 ? 13.836 1.454 -2.946 1.00 86.56 95 TYR A CA 1
ATOM 699 C C . TYR A 1 95 ? 13.884 2.571 -1.904 1.00 86.56 95 TYR A C 1
ATOM 701 O O . TYR A 1 95 ? 12.977 3.393 -1.853 1.00 86.56 95 TYR A O 1
ATOM 709 N N . VAL A 1 96 ? 14.966 2.653 -1.126 1.00 86.56 96 VAL A N 1
ATOM 710 C CA . VAL A 1 96 ? 15.166 3.723 -0.136 1.00 86.56 96 VAL A CA 1
ATOM 711 C C . VAL A 1 96 ? 15.337 5.082 -0.822 1.00 86.56 96 VAL A C 1
ATOM 713 O O . VAL A 1 96 ? 14.730 6.064 -0.396 1.00 86.56 96 VAL A O 1
ATOM 716 N N . GLY A 1 97 ? 16.105 5.132 -1.913 1.00 89.75 97 GLY A N 1
ATOM 717 C CA . GLY A 1 97 ? 16.358 6.358 -2.671 1.00 89.75 97 GLY A CA 1
ATOM 718 C C . GLY A 1 97 ? 15.099 6.991 -3.269 1.00 89.75 97 GLY A C 1
ATOM 719 O O . GLY A 1 97 ? 15.016 8.213 -3.319 1.00 89.75 97 GLY A O 1
ATOM 720 N N . LEU A 1 98 ? 14.111 6.189 -3.678 1.00 89.38 98 LEU A N 1
ATOM 721 C CA . LEU A 1 98 ? 12.813 6.686 -4.153 1.00 89.38 98 LEU A CA 1
ATOM 722 C C . LEU A 1 98 ? 11.817 6.931 -3.020 1.00 89.38 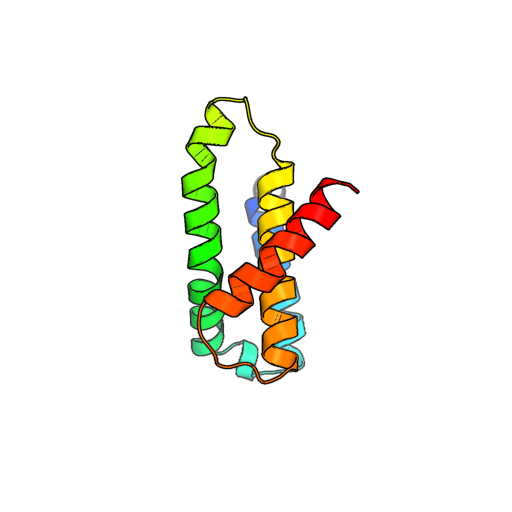98 LEU A C 1
ATOM 724 O O . LEU A 1 98 ? 11.087 7.919 -3.052 1.00 89.38 98 LEU A O 1
ATOM 728 N N . ALA A 1 99 ? 11.798 6.070 -2.004 1.00 87.31 99 ALA A N 1
ATOM 729 C CA . ALA A 1 99 ? 10.826 6.179 -0.927 1.00 87.31 99 ALA A CA 1
ATOM 730 C C . ALA A 1 99 ? 11.017 7.457 -0.093 1.00 87.31 99 ALA A C 1
ATOM 732 O O . ALA A 1 99 ? 10.042 8.125 0.231 1.00 87.31 99 ALA A O 1
ATOM 733 N N . ILE A 1 100 ? 12.254 7.853 0.223 1.00 88.19 100 ILE A N 1
ATOM 734 C CA . ILE A 1 100 ? 12.521 9.058 1.031 1.00 88.19 100 ILE A CA 1
ATOM 735 C C . ILE A 1 100 ? 11.924 10.339 0.412 1.00 88.19 100 ILE A C 1
ATOM 737 O O . ILE A 1 100 ? 11.142 11.007 1.092 1.00 88.19 100 ILE A O 1
ATOM 741 N N . PRO A 1 101 ? 12.234 10.708 -0.849 1.00 90.75 101 PRO A N 1
ATOM 742 C CA . PRO A 1 101 ? 11.694 11.930 -1.441 1.00 90.75 101 PRO A CA 1
ATOM 743 C C . PRO A 1 101 ? 10.174 11.866 -1.616 1.00 90.75 101 PRO A C 1
ATOM 745 O O . PRO A 1 101 ? 9.494 12.863 -1.395 1.00 90.75 101 PRO A O 1
ATOM 748 N N . MET A 1 102 ? 9.621 10.700 -1.953 1.00 89.12 102 MET A N 1
ATOM 749 C CA . MET A 1 102 ? 8.173 10.527 -2.092 1.00 89.12 102 MET A CA 1
ATOM 750 C C . MET A 1 102 ? 7.429 10.690 -0.764 1.00 89.12 102 MET A C 1
ATOM 752 O O . MET A 1 102 ? 6.404 11.368 -0.716 1.00 89.12 102 MET A O 1
ATOM 756 N N . GLY A 1 103 ? 7.965 10.118 0.316 1.00 87.62 103 GLY A N 1
ATOM 757 C CA . GLY A 1 103 ? 7.412 10.285 1.656 1.00 87.62 103 GLY A CA 1
ATOM 758 C C . GLY A 1 103 ? 7.479 11.737 2.125 1.00 87.62 103 GLY A C 1
ATOM 759 O O . GLY A 1 103 ? 6.513 12.231 2.695 1.00 87.62 103 GLY A O 1
ATOM 760 N N . ALA A 1 104 ? 8.571 12.447 1.823 1.00 88.06 104 ALA A N 1
ATOM 761 C CA . ALA A 1 104 ? 8.708 13.866 2.146 1.00 88.06 104 ALA A CA 1
ATOM 762 C C . ALA A 1 104 ? 7.675 14.735 1.410 1.00 88.06 104 ALA A C 1
ATOM 764 O O . ALA A 1 104 ? 7.080 15.615 2.022 1.00 88.06 104 ALA A O 1
ATOM 765 N N . VAL A 1 105 ? 7.416 14.469 0.124 1.00 90.06 105 VAL A N 1
ATOM 766 C CA . VAL A 1 105 ? 6.385 15.191 -0.644 1.00 90.06 105 VAL A CA 1
ATOM 767 C C . VAL A 1 105 ? 4.990 14.929 -0.075 1.00 90.06 105 VAL A C 1
ATOM 769 O O . VAL A 1 105 ? 4.231 15.869 0.132 1.00 90.06 105 VAL A O 1
ATOM 772 N N . LEU A 1 106 ? 4.664 13.667 0.215 1.00 86.12 106 LEU A N 1
ATOM 773 C CA . LEU A 1 106 ? 3.365 13.285 0.776 1.00 86.12 106 LEU A CA 1
ATOM 774 C C . LEU A 1 106 ? 3.148 13.783 2.208 1.00 86.12 106 LEU A C 1
ATOM 776 O O . LEU A 1 106 ? 2.007 13.932 2.611 1.00 86.12 106 LEU A O 1
ATOM 780 N N . ALA A 1 107 ? 4.214 14.020 2.973 1.00 81.56 107 ALA A N 1
ATOM 781 C CA . ALA A 1 107 ? 4.118 14.576 4.321 1.00 81.56 107 ALA A CA 1
ATOM 782 C C . ALA A 1 107 ? 3.874 16.095 4.338 1.00 81.56 107 ALA A C 1
ATOM 784 O O . ALA A 1 107 ? 3.477 16.631 5.369 1.00 81.56 107 ALA A O 1
ATOM 785 N N . VAL A 1 108 ? 4.160 16.793 3.233 1.00 81.62 108 VAL A N 1
ATOM 786 C CA . VAL A 1 108 ? 3.991 18.253 3.110 1.00 81.62 108 VAL A CA 1
ATOM 787 C C . VAL A 1 108 ? 2.605 18.635 2.572 1.00 81.62 108 VAL A C 1
ATOM 789 O O . VAL A 1 108 ? 2.168 19.766 2.782 1.00 81.62 108 VAL A O 1
ATOM 792 N N . ILE A 1 109 ? 1.933 17.715 1.875 1.00 74.88 109 ILE A N 1
ATOM 793 C CA . ILE A 1 109 ? 0.579 17.879 1.316 1.00 74.88 109 ILE A CA 1
ATOM 794 C C . ILE A 1 109 ? -0.461 17.442 2.346 1.00 74.88 109 ILE A C 1
ATOM 796 O O . ILE A 1 109 ? -1.460 18.179 2.501 1.00 74.88 109 ILE A O 1
#

pLDDT: mean 81.86, std 9.22, range [50.0, 92.31]

Organism: Fervidobacterium pennivorans (NCBI:txid93466)

Foldseek 3Di:
DVVVVQCPDPVNVVVVVCCVVLVVVCVVPVCCPDPVVVVVVVVVCVVLVVVCVVCVVVVVVVPDDPVLSVLQVVLQVVLVVVCVVVVNPDDCVSSCVRSVVSSVVSVVD